Protein AF-A0A1W9NZR8-F1 (afdb_monomer)

Radius of gyration: 17.59 Å; Cα contacts (8 Å, |Δi|>4): 335; chains: 1; bounding box: 42×30×49 Å

Sequence (136 aa):
MFYFGGNNQVRSSYYYNLIGHEGWYANLEFRFPLINLASTLIGQIGPIRGTLFVDLARAKLKGYPAQFYRFSGDLRNPLVAFDALGSYGFGLEFFFLGFPLHLDFVKRIEVPDLSNPFDFNTIGKWQTKFWVGFDF

pLDDT: mean 90.23, std 7.26, range [41.94, 97.19]

Mean predicted aligned error: 5.3 Å

Structure (mmCIF, N/CA/C/O backbone):
data_AF-A0A1W9NZR8-F1
#
_entry.id   AF-A0A1W9NZR8-F1
#
loop_
_atom_site.group_PDB
_atom_site.id
_atom_site.type_symbol
_atom_site.label_atom_id
_atom_site.label_alt_id
_atom_site.label_comp_id
_atom_site.label_asym_id
_atom_site.label_entity_id
_atom_site.label_seq_id
_atom_site.pdbx_PDB_ins_code
_atom_site.Cartn_x
_atom_site.Cartn_y
_atom_site.Cartn_z
_atom_site.occupancy
_atom_site.B_iso_or_equiv
_atom_site.auth_seq_id
_atom_site.auth_comp_id
_atom_site.auth_asym_id
_atom_site.auth_atom_id
_atom_site.pdbx_PDB_model_num
ATOM 1 N N . MET A 1 1 ? -4.066 -12.828 -17.838 1.00 67.31 1 MET A N 1
ATOM 2 C CA . MET A 1 1 ? -3.936 -11.388 -17.542 1.00 67.31 1 MET A CA 1
ATOM 3 C C . MET A 1 1 ? -4.419 -11.192 -16.119 1.00 67.31 1 MET A C 1
ATOM 5 O O . MET A 1 1 ? -5.481 -11.716 -15.804 1.00 67.31 1 MET A O 1
ATOM 9 N N . PHE A 1 2 ? -3.651 -10.522 -15.270 1.00 79.44 2 PHE A N 1
ATOM 10 C CA . PHE A 1 2 ? -4.072 -10.148 -13.920 1.00 79.44 2 PHE A CA 1
ATOM 11 C C . PHE A 1 2 ? -3.991 -8.632 -13.750 1.00 79.44 2 PHE A C 1
ATOM 13 O O . PHE A 1 2 ? -3.309 -7.939 -14.513 1.00 79.44 2 PHE A O 1
ATOM 20 N N . TYR A 1 3 ? -4.679 -8.152 -12.719 1.00 80.81 3 TYR A N 1
ATOM 21 C CA . TYR A 1 3 ? -4.765 -6.747 -12.364 1.00 80.81 3 TYR A CA 1
ATOM 22 C C . TYR A 1 3 ? -4.494 -6.602 -10.868 1.00 80.81 3 TYR A C 1
ATOM 24 O O . TYR A 1 3 ? -5.103 -7.317 -10.071 1.00 80.81 3 TYR A O 1
ATOM 32 N N . PHE A 1 4 ? -3.600 -5.684 -10.499 1.00 80.06 4 PHE A N 1
ATOM 33 C CA . PHE A 1 4 ? -3.371 -5.294 -9.111 1.00 80.06 4 PHE A CA 1
ATOM 34 C C . PHE A 1 4 ? -3.668 -3.809 -8.873 1.00 80.06 4 PHE A C 1
ATOM 36 O O . PHE A 1 4 ? -3.669 -2.993 -9.800 1.00 80.06 4 PHE A O 1
ATOM 43 N N . GLY A 1 5 ? -3.856 -3.458 -7.603 1.00 76.31 5 GLY A N 1
ATOM 44 C CA . GLY A 1 5 ? -3.954 -2.081 -7.120 1.00 76.31 5 GLY A CA 1
ATOM 45 C C . GLY A 1 5 ? -5.245 -1.815 -6.358 1.00 76.31 5 GLY A C 1
ATOM 46 O O . GLY A 1 5 ? -6.215 -2.562 -6.463 1.00 76.31 5 GLY A O 1
ATOM 47 N N . GLY A 1 6 ? -5.263 -0.728 -5.592 1.00 82.81 6 GLY A N 1
ATOM 48 C CA . GLY A 1 6 ? -6.368 -0.395 -4.697 1.00 82.81 6 GLY A CA 1
ATOM 49 C C . GLY A 1 6 ? -6.072 -0.741 -3.239 1.00 82.81 6 GLY A C 1
ATOM 50 O O . GLY A 1 6 ? -4.961 -1.121 -2.879 1.00 82.81 6 GLY A O 1
ATOM 51 N N . ASN A 1 7 ? -7.069 -0.545 -2.380 1.00 79.00 7 ASN A N 1
ATOM 52 C CA . ASN A 1 7 ? -6.872 -0.511 -0.927 1.00 79.00 7 ASN A CA 1
ATOM 53 C C . ASN A 1 7 ? -6.499 -1.870 -0.310 1.00 79.00 7 ASN A C 1
ATOM 55 O O . ASN A 1 7 ? -5.829 -1.891 0.718 1.00 79.00 7 ASN A O 1
ATOM 59 N N . ASN A 1 8 ? -6.848 -2.969 -0.981 1.00 78.75 8 ASN A N 1
ATOM 60 C CA . ASN A 1 8 ? -6.617 -4.338 -0.501 1.00 78.75 8 ASN A CA 1
ATOM 61 C C . ASN A 1 8 ? -5.366 -4.981 -1.119 1.00 78.75 8 ASN A C 1
ATOM 63 O O . ASN A 1 8 ? -5.089 -6.155 -0.897 1.00 78.75 8 ASN A O 1
ATOM 67 N N . GLN A 1 9 ? -4.640 -4.238 -1.960 1.00 84.69 9 GLN A N 1
ATOM 68 C CA . GLN A 1 9 ? -3.430 -4.710 -2.625 1.00 84.69 9 GLN A CA 1
ATOM 69 C C . GLN A 1 9 ? -2.331 -3.652 -2.5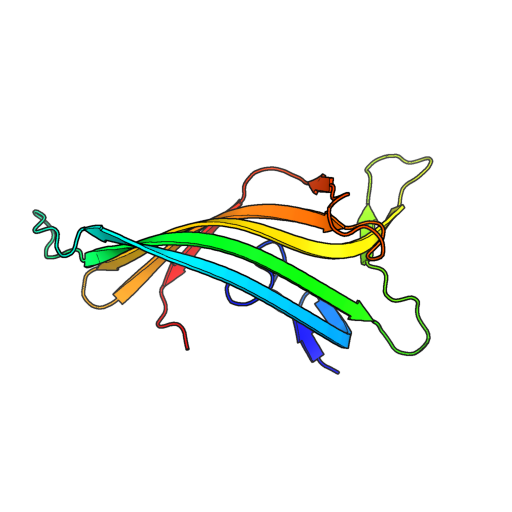04 1.00 84.69 9 GLN A C 1
ATOM 71 O O . GLN A 1 9 ? -1.762 -3.482 -1.431 1.00 84.69 9 GLN A O 1
ATOM 76 N N . VAL A 1 10 ? -2.016 -2.932 -3.583 1.00 88.31 10 VAL A N 1
ATOM 77 C CA . VAL A 1 10 ? -1.018 -1.856 -3.553 1.00 88.31 10 VAL A CA 1
ATOM 78 C C . VAL A 1 10 ? -1.716 -0.554 -3.210 1.00 88.31 10 VAL A C 1
ATOM 80 O O . VAL A 1 10 ? -2.320 0.082 -4.085 1.00 88.31 10 VAL A O 1
ATOM 83 N N . ARG A 1 11 ? -1.635 -0.145 -1.940 1.00 90.94 11 ARG A N 1
ATOM 84 C CA . ARG A 1 11 ? -2.415 0.986 -1.425 1.00 90.94 11 ARG A CA 1
ATOM 85 C C . ARG A 1 11 ? -1.993 2.323 -2.024 1.00 90.94 11 ARG A C 1
ATOM 87 O O . ARG A 1 11 ? -2.820 3.226 -2.068 1.00 90.94 11 ARG A O 1
ATOM 94 N N . SER A 1 12 ? -0.781 2.474 -2.554 1.00 88.75 12 SER A N 1
ATOM 95 C CA . SER A 1 12 ? -0.372 3.682 -3.300 1.00 88.75 12 SER A CA 1
ATOM 96 C C . SER A 1 12 ? -0.829 3.715 -4.764 1.00 88.75 12 SER A C 1
ATOM 98 O O . SER A 1 12 ? -0.626 4.722 -5.450 1.00 88.75 12 SER A O 1
ATOM 100 N N . SER A 1 13 ? -1.415 2.625 -5.264 1.00 85.56 13 SER A N 1
ATOM 101 C CA . SER A 1 13 ? -1.846 2.492 -6.652 1.00 85.56 13 SER A CA 1
ATOM 102 C C . SER A 1 13 ? -3.364 2.593 -6.774 1.00 85.56 13 SER A C 1
ATOM 104 O O . SER A 1 13 ? -4.113 2.186 -5.877 1.00 85.56 13 SER A O 1
ATOM 106 N N . TYR A 1 14 ? -3.832 3.138 -7.897 1.00 81.94 14 TYR A N 1
ATOM 107 C CA . TYR A 1 14 ? -5.255 3.116 -8.221 1.00 81.94 14 TYR A CA 1
ATOM 108 C C . TYR A 1 14 ? -5.713 1.683 -8.502 1.00 81.94 14 TYR A C 1
ATOM 110 O O . TYR A 1 14 ? -4.925 0.815 -8.888 1.00 81.94 14 TYR A O 1
ATOM 118 N N . TYR A 1 15 ? -7.005 1.442 -8.304 1.00 77.44 15 TYR A N 1
ATOM 119 C CA . TYR A 1 15 ? -7.615 0.147 -8.570 1.00 77.44 15 TYR A CA 1
ATOM 120 C C . TYR A 1 15 ? -7.367 -0.289 -10.023 1.00 77.44 15 TYR A C 1
ATOM 122 O O . TYR A 1 15 ? -7.547 0.508 -10.944 1.00 77.44 15 TYR A O 1
ATOM 130 N N . TYR A 1 16 ? -6.902 -1.530 -10.211 1.00 78.12 16 TYR A N 1
ATOM 131 C CA . TYR A 1 16 ? -6.544 -2.124 -11.511 1.00 78.12 16 TYR A CA 1
ATOM 132 C C . TYR A 1 16 ? -5.499 -1.374 -12.348 1.00 78.12 16 TYR A C 1
ATOM 134 O O . TYR A 1 16 ? -5.379 -1.600 -13.553 1.00 78.12 16 TYR A O 1
ATOM 142 N N . ASN A 1 17 ? -4.702 -0.507 -11.727 1.00 84.25 17 ASN A N 1
ATOM 143 C CA . ASN A 1 17 ? -3.691 0.256 -12.450 1.00 84.25 17 ASN A CA 1
ATOM 144 C C . ASN A 1 17 ? -2.462 -0.584 -12.836 1.00 84.25 17 ASN A C 1
ATOM 146 O O . ASN A 1 17 ? -1.773 -0.258 -13.799 1.00 84.25 17 ASN A O 1
ATOM 150 N N . LEU A 1 18 ? -2.190 -1.673 -12.116 1.00 83.88 18 LEU A N 1
ATOM 151 C CA . LEU A 1 18 ? -1.060 -2.554 -12.399 1.00 83.88 18 LEU A CA 1
ATOM 152 C C . LEU A 1 18 ? -1.543 -3.739 -13.229 1.00 83.88 18 LEU A C 1
ATOM 154 O O . LEU A 1 18 ? -2.338 -4.544 -12.752 1.00 83.88 18 LEU A O 1
ATOM 158 N N . ILE A 1 19 ? -1.059 -3.851 -14.463 1.00 86.25 19 ILE A N 1
ATOM 159 C CA . ILE A 1 19 ? -1.519 -4.852 -15.431 1.00 86.25 19 ILE A CA 1
ATOM 160 C C . ILE A 1 19 ? -0.346 -5.748 -15.817 1.00 86.25 19 ILE A C 1
ATOM 162 O O . ILE A 1 19 ? 0.740 -5.258 -16.130 1.00 86.25 19 ILE A O 1
ATOM 166 N N . GLY A 1 20 ? -0.558 -7.063 -15.826 1.00 87.56 20 GLY A N 1
ATOM 167 C CA . GLY A 1 20 ? 0.489 -8.012 -16.186 1.00 87.56 20 GLY A CA 1
ATOM 168 C C . GLY A 1 20 ? -0.018 -9.376 -16.645 1.00 87.56 20 GLY A C 1
ATOM 169 O O . GLY A 1 20 ? -1.171 -9.763 -16.450 1.00 87.56 20 GLY A O 1
ATOM 170 N N . HIS A 1 21 ? 0.880 -10.114 -17.290 1.00 91.31 21 HIS A N 1
ATOM 171 C CA . HIS A 1 21 ? 0.752 -11.546 -17.553 1.00 91.31 21 HIS A CA 1
ATOM 172 C C . HIS A 1 21 ? 1.517 -12.366 -16.508 1.00 91.31 21 HIS A C 1
ATOM 174 O O . HIS A 1 21 ? 1.056 -13.440 -16.138 1.00 91.31 21 HIS A O 1
ATOM 180 N N . GLU A 1 22 ? 2.636 -11.831 -16.006 1.00 90.19 22 GLU A N 1
ATOM 181 C CA . GLU A 1 22 ? 3.475 -12.415 -14.949 1.00 90.19 22 GLU A CA 1
ATOM 182 C C . GLU A 1 22 ? 3.738 -11.375 -13.855 1.00 90.19 22 GLU A C 1
ATOM 184 O O . GLU A 1 22 ? 4.000 -10.211 -14.165 1.00 90.19 22 GLU A O 1
ATOM 189 N N . GLY A 1 23 ? 3.657 -11.759 -12.583 1.00 91.38 23 GLY A N 1
ATOM 190 C CA . GLY A 1 23 ? 3.837 -10.831 -11.472 1.00 91.38 23 GLY A CA 1
ATOM 191 C C . GLY A 1 23 ? 3.513 -11.451 -10.124 1.00 91.38 23 GLY A C 1
ATOM 192 O O . GLY A 1 23 ? 3.089 -12.602 -10.043 1.00 91.38 23 GLY A O 1
ATOM 193 N N . TRP A 1 24 ? 3.730 -10.676 -9.071 1.00 92.38 24 TRP A N 1
ATOM 194 C CA . TRP A 1 24 ? 3.467 -11.077 -7.695 1.00 92.38 24 TRP A CA 1
ATOM 195 C C . TRP A 1 24 ? 3.097 -9.859 -6.854 1.00 92.38 24 TRP A C 1
ATOM 197 O O . TRP A 1 24 ? 3.382 -8.715 -7.218 1.00 92.38 24 TRP A O 1
ATOM 207 N N . TYR A 1 25 ? 2.465 -10.139 -5.722 1.00 93.12 25 TYR A N 1
ATOM 208 C CA . TYR A 1 25 ? 2.083 -9.175 -4.704 1.00 93.12 25 TYR A CA 1
ATOM 209 C C . TYR A 1 25 ? 2.462 -9.737 -3.334 1.00 93.12 25 TYR A C 1
ATOM 211 O O . TYR A 1 25 ? 2.234 -10.918 -3.071 1.00 93.12 25 TYR A O 1
ATOM 219 N N . ALA A 1 26 ? 3.042 -8.898 -2.484 1.00 93.38 26 ALA A N 1
ATOM 220 C CA . ALA A 1 26 ? 3.379 -9.221 -1.110 1.00 93.38 26 ALA A CA 1
ATOM 221 C C . ALA A 1 26 ? 2.854 -8.122 -0.184 1.00 93.38 26 ALA A C 1
ATOM 223 O O . ALA A 1 26 ? 2.974 -6.934 -0.485 1.00 93.38 26 ALA A O 1
ATOM 224 N N . ASN A 1 27 ? 2.293 -8.539 0.947 1.00 94.81 27 ASN A N 1
ATOM 225 C CA . ASN A 1 27 ? 1.800 -7.667 2.000 1.00 94.81 27 ASN A CA 1
ATOM 226 C C . ASN A 1 27 ? 2.333 -8.163 3.341 1.00 94.81 27 ASN A C 1
ATOM 228 O O . ASN A 1 27 ? 2.267 -9.358 3.632 1.00 94.81 27 ASN A O 1
ATOM 232 N N . LEU A 1 28 ? 2.843 -7.237 4.142 1.00 95.69 28 LEU A N 1
ATOM 233 C CA . LEU A 1 28 ? 3.100 -7.444 5.552 1.00 95.69 28 LEU A CA 1
ATOM 234 C C . LEU A 1 28 ? 2.283 -6.422 6.327 1.00 95.69 28 LEU A C 1
ATOM 236 O O . LEU A 1 28 ? 2.489 -5.216 6.188 1.00 95.69 28 LEU A O 1
ATOM 240 N N . GLU A 1 29 ? 1.392 -6.916 7.178 1.00 95.25 29 GLU A N 1
ATOM 241 C CA . GLU A 1 29 ? 0.524 -6.081 7.990 1.00 95.25 29 GLU A CA 1
ATOM 242 C C . GLU A 1 29 ? 0.560 -6.513 9.452 1.00 95.25 29 GLU A C 1
ATOM 244 O O . GLU A 1 29 ? 0.387 -7.683 9.791 1.00 95.25 29 GLU A O 1
ATOM 249 N N . PHE A 1 30 ? 0.784 -5.539 10.328 1.00 96.12 30 PHE A N 1
ATOM 250 C CA . PHE A 1 30 ? 0.758 -5.706 11.768 1.00 96.12 30 PHE A CA 1
ATOM 251 C C . PHE A 1 30 ? -0.433 -4.941 12.341 1.00 96.12 30 PHE A C 1
ATOM 253 O O . PHE A 1 30 ? -0.472 -3.709 12.302 1.00 96.12 30 PHE A O 1
ATOM 260 N N . ARG A 1 31 ? -1.398 -5.684 12.888 1.00 94.25 31 ARG A N 1
ATOM 261 C CA . ARG A 1 31 ? -2.588 -5.136 13.547 1.00 94.25 31 ARG A CA 1
ATOM 262 C C . ARG A 1 31 ? -2.466 -5.278 15.055 1.00 94.25 31 ARG A C 1
ATOM 264 O O . ARG A 1 31 ? -2.117 -6.345 15.555 1.00 94.25 31 ARG A O 1
ATOM 271 N N . PHE A 1 32 ? -2.808 -4.222 15.782 1.00 94.44 32 PHE A N 1
ATOM 272 C CA . PHE A 1 32 ? -2.770 -4.216 17.240 1.00 94.44 32 PHE A CA 1
ATOM 273 C C . PHE A 1 32 ? -4.012 -3.540 17.837 1.00 94.44 32 PHE A C 1
ATOM 275 O O . PHE A 1 32 ? -4.576 -2.611 17.247 1.00 94.44 32 PHE A O 1
ATOM 282 N N . PRO A 1 33 ? -4.490 -4.011 19.002 1.00 94.75 33 PRO A N 1
ATOM 283 C CA . PRO A 1 33 ? -5.624 -3.399 19.673 1.00 94.75 33 PRO A CA 1
ATOM 284 C C . PRO A 1 33 ? -5.234 -2.038 20.255 1.00 94.75 33 PRO A C 1
ATOM 286 O O . PRO A 1 33 ? -4.255 -1.932 20.987 1.00 94.75 33 PRO A O 1
ATOM 289 N N . LEU A 1 34 ? -6.030 -1.009 19.957 1.00 92.62 34 LEU A N 1
ATOM 290 C CA . LEU A 1 34 ? -5.918 0.304 20.598 1.00 92.62 34 LEU A CA 1
ATOM 291 C C . LEU A 1 34 ? -6.961 0.444 21.705 1.00 92.62 34 LEU A C 1
ATOM 293 O O . LEU A 1 34 ? -6.629 0.682 22.861 1.00 92.62 34 LEU A O 1
ATOM 297 N N . ILE A 1 35 ? -8.235 0.261 21.350 1.00 90.25 35 ILE A N 1
ATOM 298 C CA . ILE A 1 35 ? -9.372 0.353 22.271 1.00 90.25 35 ILE A CA 1
ATOM 299 C C . ILE A 1 35 ? -10.324 -0.801 21.965 1.00 90.25 35 ILE A C 1
ATOM 301 O O . ILE A 1 35 ? -10.648 -1.061 20.808 1.00 90.25 35 ILE A O 1
ATOM 305 N N . ASN A 1 36 ? -10.781 -1.514 22.993 1.00 87.06 36 ASN A N 1
ATOM 306 C CA . ASN A 1 36 ? -11.714 -2.628 22.799 1.00 87.06 36 ASN A CA 1
ATOM 307 C C . ASN A 1 36 ? -13.149 -2.155 22.571 1.00 87.06 36 ASN A C 1
ATOM 309 O O . ASN A 1 36 ? -13.836 -2.709 21.721 1.00 87.06 36 ASN A O 1
ATOM 313 N N . LEU A 1 37 ? -13.577 -1.118 23.288 1.00 84.81 37 LEU A N 1
ATOM 314 C CA . LEU A 1 37 ? -14.869 -0.474 23.098 1.00 84.81 37 LEU A CA 1
ATOM 315 C C . LEU A 1 37 ? -14.805 0.951 23.652 1.00 84.81 37 LEU A C 1
ATOM 317 O O . LEU A 1 37 ? -14.316 1.160 24.762 1.00 84.81 37 LEU A O 1
ATOM 321 N N . ALA A 1 38 ? -15.312 1.915 22.896 1.00 85.38 38 ALA A N 1
ATOM 322 C CA . ALA A 1 38 ? -15.523 3.283 23.338 1.00 85.38 38 ALA A CA 1
ATOM 323 C C . ALA A 1 38 ? -17.027 3.575 23.344 1.00 85.38 38 ALA A C 1
ATOM 325 O O . ALA A 1 38 ? -17.690 3.530 22.308 1.00 85.38 38 ALA A O 1
ATOM 326 N N . SER A 1 39 ? -17.575 3.884 24.519 1.00 86.25 39 SER A N 1
ATOM 327 C CA . SER A 1 39 ? -18.941 4.397 24.632 1.00 86.25 39 SER A CA 1
ATOM 328 C C . SER A 1 39 ? -18.908 5.904 24.409 1.00 86.25 39 SER A C 1
ATOM 330 O O . SER A 1 39 ? -18.387 6.639 25.245 1.00 86.25 39 SER A O 1
ATOM 332 N N . THR A 1 40 ? -19.437 6.367 23.280 1.00 84.75 40 THR A N 1
ATOM 333 C CA . THR A 1 40 ? -19.486 7.795 22.939 1.00 84.75 40 THR A CA 1
ATOM 334 C C . THR A 1 40 ? -20.918 8.316 22.973 1.00 84.75 40 THR A C 1
ATOM 336 O O . THR A 1 40 ? -21.872 7.539 22.994 1.00 84.75 40 THR A O 1
ATOM 339 N N . LEU A 1 41 ? -21.086 9.642 22.951 1.00 78.94 41 LEU A N 1
ATOM 340 C CA . LEU A 1 41 ? -22.408 10.279 22.920 1.00 78.94 41 LEU A CA 1
ATOM 341 C C . LEU A 1 41 ? -23.247 9.853 21.698 1.00 78.94 41 LEU A C 1
ATOM 343 O O . LEU A 1 41 ? -24.470 9.844 21.766 1.00 78.94 41 LEU A O 1
ATOM 347 N N . ILE A 1 42 ? -22.588 9.474 20.599 1.00 83.00 42 ILE A N 1
ATOM 348 C CA . ILE A 1 42 ? -23.209 9.068 19.329 1.00 83.00 42 ILE A CA 1
ATOM 349 C C . ILE A 1 42 ? -23.337 7.543 19.171 1.00 83.00 42 ILE A C 1
ATOM 351 O O . ILE A 1 42 ? -23.656 7.060 18.088 1.00 83.00 42 ILE A O 1
ATOM 355 N N . GLY A 1 43 ? -23.087 6.777 20.237 1.00 81.44 43 GLY A N 1
ATOM 356 C CA . GLY A 1 43 ? -23.179 5.318 20.247 1.00 81.44 43 GLY A CA 1
ATOM 357 C C . GLY A 1 43 ? -21.852 4.627 20.554 1.00 81.44 43 GLY A C 1
ATOM 358 O O . GLY A 1 43 ? -20.860 5.249 20.950 1.00 81.44 43 GLY A O 1
ATOM 359 N N . GLN A 1 44 ? -21.841 3.306 20.400 1.00 85.19 44 GLN A N 1
ATOM 360 C CA . GLN A 1 44 ? -20.638 2.504 20.602 1.00 85.19 44 GLN A CA 1
ATOM 361 C C . GLN A 1 44 ? -19.729 2.589 19.374 1.00 85.19 44 GLN A C 1
ATOM 363 O O . GLN A 1 44 ? -20.171 2.372 18.245 1.00 85.19 44 GLN A O 1
ATOM 368 N N . ILE A 1 45 ? -18.457 2.898 19.615 1.00 88.25 45 ILE A N 1
ATOM 369 C CA . ILE A 1 45 ? -17.385 2.835 18.625 1.00 88.25 45 ILE A CA 1
ATOM 370 C C . ILE A 1 45 ? -16.420 1.738 19.060 1.00 88.25 45 ILE A C 1
ATOM 372 O O . ILE A 1 45 ? -15.898 1.767 20.175 1.00 88.25 45 ILE A O 1
ATOM 376 N N . GLY A 1 46 ? -16.151 0.785 18.179 1.00 84.62 46 GLY A N 1
ATOM 377 C CA . GLY A 1 46 ? -15.094 -0.198 18.378 1.00 84.62 46 GLY A CA 1
ATOM 378 C C . GLY A 1 46 ? -15.519 -1.648 18.147 1.00 84.62 46 GLY A C 1
ATOM 379 O O . GLY A 1 46 ? -16.705 -1.929 17.987 1.00 84.62 46 GLY A O 1
ATOM 380 N N . PRO A 1 47 ? -14.553 -2.578 18.111 1.00 89.44 47 PRO A N 1
ATOM 381 C CA . PRO A 1 47 ? -13.143 -2.402 18.478 1.00 89.44 47 PRO A CA 1
ATOM 382 C C . PRO A 1 47 ? -12.367 -1.448 17.564 1.00 89.44 47 PRO A C 1
ATOM 384 O O . PRO A 1 47 ? -12.588 -1.434 16.360 1.00 89.44 47 PRO A O 1
ATOM 387 N N . ILE A 1 48 ? -11.465 -0.653 18.150 1.00 92.88 48 ILE A N 1
ATOM 388 C CA . ILE A 1 48 ? -10.518 0.202 17.425 1.00 92.88 48 ILE A CA 1
ATOM 389 C C . ILE A 1 48 ? -9.180 -0.530 17.352 1.00 92.88 48 ILE A C 1
ATOM 391 O O . ILE A 1 48 ? -8.621 -0.958 18.376 1.00 92.88 48 ILE A O 1
ATOM 395 N N . ARG A 1 49 ? -8.671 -0.684 16.137 1.00 94.06 49 ARG A N 1
ATOM 396 C CA . ARG A 1 49 ? -7.403 -1.336 15.824 1.00 94.06 49 ARG A CA 1
ATOM 397 C C . ARG A 1 49 ? -6.489 -0.354 15.110 1.00 94.06 49 ARG A C 1
ATOM 399 O O . ARG A 1 49 ? -6.933 0.416 14.265 1.00 94.06 49 ARG A O 1
ATOM 406 N N . GLY A 1 50 ? -5.222 -0.372 15.501 1.00 96.06 50 GLY A N 1
ATOM 407 C CA . GLY A 1 50 ? -4.154 0.277 14.761 1.00 96.06 50 GLY A CA 1
ATOM 408 C C . GLY A 1 50 ? -3.538 -0.719 13.791 1.00 96.06 50 GLY A C 1
ATOM 409 O O . GLY A 1 50 ? -3.396 -1.899 14.125 1.00 96.06 50 GLY A O 1
ATOM 410 N N . THR A 1 51 ? -3.150 -0.234 12.619 1.00 95.56 51 THR A N 1
ATOM 411 C CA . THR A 1 51 ? -2.537 -1.045 11.566 1.00 95.56 51 THR A CA 1
ATOM 412 C C . THR A 1 51 ? -1.237 -0.392 11.127 1.00 95.56 51 THR A C 1
ATOM 414 O O . THR A 1 51 ? -1.203 0.814 10.905 1.00 95.56 51 THR A O 1
ATOM 417 N N . LEU A 1 52 ? -0.171 -1.175 10.991 1.00 97.19 52 LEU A N 1
ATOM 418 C CA . LEU A 1 52 ? 1.047 -0.809 10.269 1.00 97.19 52 LEU A CA 1
ATOM 419 C C . LEU A 1 52 ? 1.176 -1.752 9.085 1.00 97.19 52 LEU A C 1
ATOM 421 O O . LEU A 1 52 ? 0.974 -2.953 9.252 1.00 97.19 52 LEU A O 1
ATOM 425 N N . PHE A 1 53 ? 1.523 -1.240 7.912 1.00 96.00 53 PHE A N 1
ATOM 426 C CA . PHE A 1 53 ? 1.613 -2.084 6.729 1.00 96.00 53 PHE A CA 1
ATOM 427 C C . PHE A 1 53 ? 2.751 -1.693 5.799 1.00 96.00 53 PHE A C 1
ATOM 429 O O . PHE A 1 53 ? 3.162 -0.530 5.731 1.00 96.00 53 PHE A O 1
ATOM 436 N N . VAL A 1 54 ? 3.197 -2.687 5.039 1.00 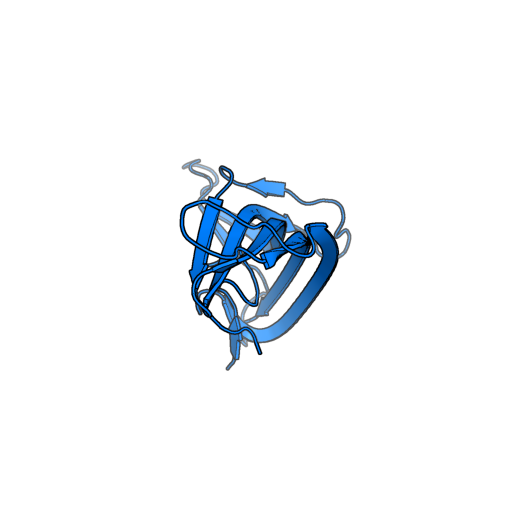96.44 54 VAL A N 1
ATOM 437 C CA . VAL A 1 54 ? 4.032 -2.545 3.853 1.00 96.44 54 VAL A CA 1
ATOM 438 C C . VAL A 1 54 ? 3.479 -3.477 2.782 1.00 96.44 54 VAL A C 1
ATOM 440 O O . VAL A 1 54 ? 3.267 -4.662 3.032 1.00 96.44 54 VAL A O 1
ATOM 443 N N . ASP A 1 55 ? 3.263 -2.953 1.585 1.00 95.44 55 ASP A N 1
ATOM 444 C CA . ASP A 1 55 ? 2.878 -3.718 0.410 1.00 95.44 55 ASP A CA 1
ATOM 445 C C . ASP A 1 55 ? 3.834 -3.464 -0.756 1.00 95.44 55 ASP A C 1
ATOM 447 O O . ASP A 1 55 ? 4.432 -2.394 -0.879 1.00 95.44 55 ASP A O 1
ATOM 451 N N . LEU A 1 56 ? 4.019 -4.478 -1.597 1.00 95.19 56 LEU A N 1
ATOM 452 C CA . LEU A 1 56 ? 4.899 -4.423 -2.757 1.00 95.19 56 LEU A CA 1
ATOM 453 C C . LEU A 1 56 ? 4.355 -5.325 -3.864 1.00 95.19 56 LEU A C 1
ATOM 455 O O . LEU A 1 56 ? 3.909 -6.443 -3.611 1.00 95.19 56 LEU A O 1
ATOM 459 N N . ALA A 1 57 ? 4.408 -4.852 -5.103 1.00 94.81 57 ALA A N 1
ATOM 460 C CA . ALA A 1 57 ? 4.000 -5.610 -6.270 1.00 94.81 57 ALA A CA 1
ATOM 461 C C . ALA A 1 57 ? 4.951 -5.421 -7.444 1.00 94.81 57 ALA A C 1
ATOM 463 O O . ALA A 1 57 ? 5.505 -4.343 -7.679 1.00 94.81 57 ALA A O 1
ATOM 464 N N . ARG A 1 58 ? 5.031 -6.473 -8.253 1.00 94.06 58 ARG A N 1
ATOM 465 C CA . ARG A 1 58 ? 5.677 -6.467 -9.560 1.00 94.06 58 ARG A CA 1
ATOM 466 C C . ARG A 1 58 ? 4.711 -7.003 -10.600 1.00 94.06 58 ARG A C 1
ATOM 468 O O . ARG A 1 58 ? 4.040 -8.006 -10.369 1.00 94.06 58 ARG A O 1
ATOM 475 N N . ALA A 1 59 ? 4.676 -6.362 -11.759 1.00 93.44 59 ALA A N 1
ATOM 476 C CA . ALA A 1 59 ? 3.895 -6.811 -12.901 1.00 93.44 59 ALA A CA 1
ATOM 477 C C . ALA A 1 59 ? 4.728 -6.712 -14.181 1.00 93.44 59 ALA A C 1
ATOM 479 O O . ALA A 1 59 ? 5.569 -5.829 -14.329 1.00 93.44 59 ALA A O 1
ATOM 480 N N . LYS A 1 60 ? 4.492 -7.641 -15.106 1.00 93.06 60 LYS A N 1
ATOM 481 C CA . LYS A 1 60 ? 5.189 -7.740 -16.386 1.00 93.06 60 LYS A CA 1
ATOM 482 C C . LYS A 1 60 ? 4.213 -8.099 -17.492 1.00 93.06 60 LYS A C 1
ATOM 484 O O . LYS A 1 60 ? 3.447 -9.059 -17.376 1.00 93.06 60 LYS A O 1
ATOM 489 N N . LEU A 1 61 ? 4.281 -7.371 -18.600 1.00 92.06 61 LEU A N 1
ATOM 490 C CA . LEU A 1 61 ? 3.590 -7.725 -19.836 1.00 92.06 61 LEU A CA 1
ATOM 491 C C . LEU A 1 61 ? 4.469 -8.652 -20.682 1.00 92.06 61 LEU A C 1
ATOM 493 O O . LEU A 1 61 ? 5.682 -8.467 -20.779 1.00 92.06 61 LEU A O 1
ATOM 497 N N . LYS A 1 62 ? 3.862 -9.665 -21.309 1.00 91.56 62 LYS A N 1
ATOM 498 C CA . LYS A 1 62 ? 4.586 -10.595 -22.183 1.00 91.56 62 LYS A CA 1
ATOM 499 C C . LYS A 1 62 ? 5.264 -9.816 -23.318 1.00 91.56 62 LYS A C 1
ATOM 501 O O . LYS A 1 62 ? 4.605 -9.043 -24.004 1.00 91.56 62 LYS A O 1
ATOM 506 N N . GLY A 1 63 ? 6.565 -10.033 -23.504 1.00 91.19 63 GLY A N 1
ATOM 507 C CA . GLY A 1 63 ? 7.368 -9.332 -24.515 1.00 91.19 63 GLY A CA 1
ATOM 508 C C . GLY A 1 63 ? 7.943 -7.979 -24.077 1.00 91.19 63 GLY A C 1
ATOM 509 O O . GLY A 1 63 ? 8.678 -7.379 -24.852 1.00 91.19 63 GLY A O 1
ATOM 510 N N . TYR A 1 64 ? 7.671 -7.526 -22.847 1.00 90.31 64 TYR A N 1
ATOM 511 C CA . TYR A 1 64 ? 8.191 -6.271 -22.294 1.00 90.31 64 TYR A CA 1
ATOM 512 C C . TYR A 1 64 ? 9.014 -6.514 -21.018 1.00 90.31 64 TYR A C 1
ATOM 514 O O . TYR A 1 64 ? 8.804 -7.523 -20.327 1.00 90.31 64 TYR A O 1
ATOM 522 N N . PRO A 1 65 ? 9.958 -5.611 -20.682 1.00 90.56 65 PRO A N 1
ATOM 523 C CA . PRO A 1 65 ? 10.634 -5.650 -19.392 1.00 90.56 65 PRO A CA 1
ATOM 524 C C . PRO A 1 65 ? 9.622 -5.498 -18.248 1.00 90.56 65 PRO A C 1
ATOM 526 O O . PRO A 1 65 ? 8.588 -4.844 -18.383 1.00 90.56 65 PRO A O 1
ATOM 529 N N . ALA A 1 66 ? 9.921 -6.118 -17.107 1.00 91.94 66 ALA A N 1
ATOM 530 C CA . ALA A 1 66 ? 9.101 -6.044 -15.899 1.00 91.94 66 ALA A CA 1
ATOM 531 C C . ALA A 1 66 ? 9.393 -4.751 -15.126 1.00 91.94 66 ALA A C 1
ATOM 533 O O . ALA A 1 66 ? 9.901 -4.814 -14.007 1.00 91.94 66 ALA A O 1
ATOM 534 N N . GLN A 1 67 ? 9.139 -3.613 -15.773 1.00 93.00 67 GLN A N 1
ATOM 535 C CA . GLN A 1 67 ? 9.431 -2.279 -15.264 1.00 93.00 67 GLN A CA 1
ATOM 536 C C . GLN A 1 67 ? 8.191 -1.397 -15.323 1.00 93.00 67 GLN A C 1
ATOM 538 O O . GLN A 1 67 ? 7.439 -1.393 -16.299 1.00 93.00 67 GLN A O 1
ATOM 543 N N . PHE A 1 68 ? 8.018 -0.612 -14.273 1.00 92.81 68 PHE A N 1
ATOM 544 C CA . PHE A 1 68 ? 7.108 0.514 -14.240 1.00 92.81 68 PHE A CA 1
ATOM 545 C C . PHE A 1 68 ? 7.853 1.786 -14.630 1.00 92.81 68 PHE A C 1
ATOM 547 O O . PHE A 1 68 ? 9.064 1.901 -14.442 1.00 92.81 68 PHE A O 1
ATOM 554 N N . TYR A 1 69 ? 7.105 2.762 -15.139 1.00 92.00 69 TYR A N 1
ATOM 555 C CA . TYR A 1 69 ? 7.645 4.058 -15.524 1.00 92.00 69 TYR A CA 1
ATOM 556 C C . TYR A 1 69 ? 6.838 5.171 -14.869 1.00 92.00 69 TYR A C 1
ATOM 558 O O . TYR A 1 69 ? 5.606 5.140 -14.851 1.00 92.00 69 TYR A O 1
ATOM 566 N N . ARG A 1 70 ? 7.536 6.178 -14.348 1.00 91.69 70 ARG A N 1
ATOM 567 C CA . ARG A 1 70 ? 6.938 7.411 -13.834 1.00 91.69 70 ARG A CA 1
ATOM 568 C C . ARG A 1 70 ? 7.570 8.612 -14.518 1.00 91.69 70 ARG A C 1
ATOM 570 O O . ARG A 1 70 ? 8.776 8.642 -14.750 1.00 91.69 70 ARG A O 1
ATOM 577 N N . PHE A 1 71 ? 6.753 9.628 -14.781 1.00 90.12 71 PHE A N 1
ATOM 578 C CA . PHE A 1 71 ? 7.248 10.908 -15.262 1.00 90.12 71 PHE A CA 1
ATOM 579 C C . PHE A 1 71 ? 7.980 11.666 -14.142 1.00 90.12 71 PHE A C 1
ATOM 581 O O . PHE A 1 71 ? 7.434 11.855 -13.050 1.00 90.12 71 PHE A O 1
ATOM 588 N N . SER A 1 72 ? 9.226 12.069 -14.389 1.00 87.06 72 SER A N 1
ATOM 589 C CA . SER A 1 72 ? 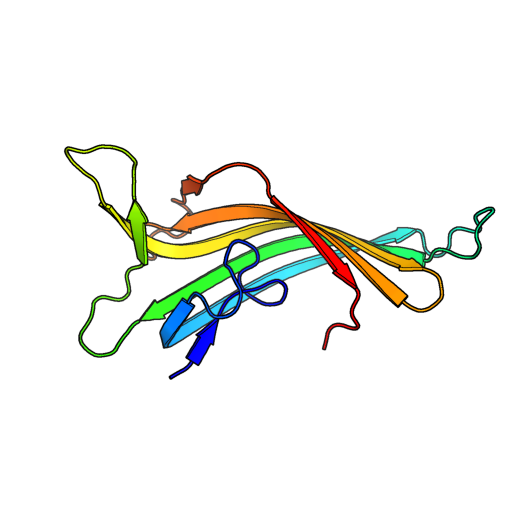10.083 12.746 -13.404 1.00 87.06 72 SER A CA 1
ATOM 590 C C . SER A 1 72 ? 9.761 14.234 -13.245 1.00 87.06 72 SER A C 1
ATOM 592 O O . SER A 1 72 ? 10.029 14.801 -12.189 1.00 87.06 72 SER A O 1
ATOM 594 N N . GLY A 1 73 ? 9.190 14.859 -14.279 1.00 85.81 73 GLY A N 1
ATOM 595 C CA . GLY A 1 73 ? 9.075 16.315 -14.385 1.00 85.81 73 GLY A CA 1
ATOM 596 C C . GLY A 1 73 ? 10.295 16.995 -15.021 1.00 85.81 73 GLY A C 1
ATOM 597 O O . GLY A 1 73 ? 10.206 18.172 -15.356 1.00 85.81 73 GLY A O 1
ATOM 598 N N . ASP A 1 74 ? 11.404 16.275 -15.232 1.00 89.94 74 ASP A N 1
ATOM 599 C CA . ASP A 1 74 ? 12.576 16.764 -15.966 1.00 89.94 74 ASP A CA 1
ATOM 600 C C . ASP A 1 74 ? 12.407 16.497 -17.466 1.00 89.94 74 ASP A C 1
ATOM 602 O O . ASP A 1 74 ? 12.309 15.355 -17.900 1.00 89.94 74 ASP A O 1
ATOM 606 N N . LEU A 1 75 ? 12.416 17.549 -18.283 1.00 89.19 75 LEU A N 1
ATOM 607 C CA . LEU A 1 75 ? 12.281 17.423 -19.736 1.00 89.19 75 LEU A CA 1
ATOM 608 C C . LEU A 1 75 ? 13.487 16.740 -20.405 1.00 89.19 75 LEU A C 1
ATOM 610 O O . LEU A 1 75 ? 13.347 16.248 -21.522 1.00 89.19 75 LEU A O 1
ATOM 614 N N . ARG A 1 76 ? 14.662 16.702 -19.758 1.00 90.25 76 ARG A N 1
ATOM 615 C CA . ARG A 1 76 ? 15.860 16.030 -20.293 1.00 90.25 76 ARG A CA 1
ATOM 616 C C . ARG A 1 76 ? 15.838 14.529 -20.032 1.00 90.25 76 ARG A C 1
ATOM 618 O O . ARG A 1 76 ? 16.188 13.758 -20.919 1.00 90.25 76 ARG A O 1
ATOM 625 N N . ASN A 1 77 ? 15.397 14.127 -18.841 1.00 89.62 77 ASN A N 1
ATOM 626 C CA . ASN A 1 77 ? 15.236 12.728 -18.444 1.00 89.62 77 ASN A CA 1
ATOM 627 C C . ASN A 1 77 ? 13.808 12.497 -17.928 1.00 89.62 77 ASN A C 1
ATOM 629 O O . ASN A 1 77 ? 13.590 12.369 -16.718 1.00 89.62 77 ASN A O 1
ATOM 633 N N . PRO A 1 78 ? 12.815 12.463 -18.836 1.00 89.81 78 PRO A N 1
ATOM 634 C CA . PRO A 1 78 ? 11.404 12.508 -18.463 1.00 89.81 78 PRO A CA 1
ATOM 635 C C . PRO A 1 78 ? 10.901 11.244 -17.781 1.00 89.81 78 PRO A C 1
ATOM 637 O O . PRO A 1 78 ? 9.893 11.305 -17.084 1.00 89.81 78 PRO A O 1
ATOM 640 N N . LEU A 1 79 ? 11.566 10.106 -17.965 1.00 92.31 79 LEU A N 1
ATOM 641 C CA . LEU A 1 79 ? 11.094 8.812 -17.486 1.00 92.31 79 LEU A CA 1
ATOM 642 C C . LEU A 1 79 ? 12.055 8.233 -16.454 1.00 92.31 79 LEU A C 1
ATOM 644 O O . LEU A 1 79 ? 13.251 8.112 -16.702 1.00 92.31 79 LEU A O 1
ATOM 648 N N . VAL A 1 80 ? 11.498 7.827 -15.318 1.00 93.62 80 VAL A N 1
ATOM 649 C CA . VAL A 1 80 ? 12.184 7.030 -14.298 1.00 93.62 80 VAL A CA 1
ATOM 650 C C . VAL A 1 80 ? 11.599 5.629 -14.342 1.00 93.62 80 VAL A C 1
ATOM 652 O O . VAL A 1 80 ? 10.386 5.469 -14.187 1.00 93.62 80 VAL A O 1
ATOM 655 N N . ALA A 1 81 ? 12.458 4.641 -14.578 1.00 94.56 81 ALA A N 1
ATOM 656 C CA . ALA A 1 81 ? 12.107 3.227 -14.561 1.00 94.56 81 ALA A CA 1
ATOM 657 C C . ALA A 1 81 ? 12.351 2.631 -13.170 1.00 94.56 81 ALA A C 1
ATOM 659 O O . ALA A 1 81 ? 13.308 3.012 -12.496 1.00 94.56 81 ALA A O 1
ATOM 660 N N . PHE A 1 82 ? 11.496 1.703 -12.748 1.00 95.56 82 PHE A N 1
ATOM 661 C CA . PHE A 1 82 ? 11.652 0.969 -11.493 1.00 95.56 82 PHE A CA 1
ATOM 662 C C . PHE A 1 82 ? 10.984 -0.407 -11.571 1.00 95.56 82 PHE A C 1
ATOM 664 O O . PHE A 1 82 ? 9.984 -0.585 -12.268 1.00 95.56 82 PHE A O 1
ATOM 671 N N . ASP A 1 83 ? 11.533 -1.385 -10.858 1.00 95.69 83 ASP A N 1
ATOM 672 C CA . ASP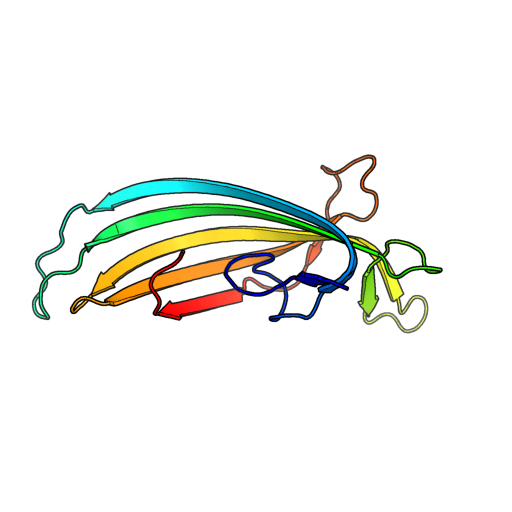 A 1 83 ? 11.138 -2.792 -10.954 1.00 95.69 83 ASP A CA 1
ATOM 673 C C . ASP A 1 83 ? 9.867 -3.140 -10.171 1.00 95.69 83 ASP A C 1
ATOM 675 O O . ASP A 1 83 ? 9.082 -3.984 -10.613 1.00 95.69 83 ASP A O 1
ATOM 679 N N . ALA A 1 84 ? 9.653 -2.526 -9.004 1.00 95.31 84 ALA A N 1
ATOM 680 C CA . ALA A 1 84 ? 8.487 -2.809 -8.170 1.00 95.31 84 ALA A CA 1
ATOM 681 C C . ALA A 1 84 ? 7.857 -1.548 -7.574 1.00 95.31 84 ALA A C 1
ATOM 683 O O . ALA A 1 84 ? 8.534 -0.577 -7.229 1.00 95.31 84 ALA A O 1
ATOM 684 N N . LEU A 1 85 ? 6.531 -1.588 -7.448 1.00 95.56 85 LEU A N 1
ATOM 685 C CA . LEU A 1 85 ? 5.726 -0.535 -6.847 1.00 95.56 85 LEU A CA 1
ATOM 686 C C . LEU A 1 85 ? 5.153 -1.027 -5.530 1.00 95.56 85 LEU A C 1
ATOM 688 O O . LEU A 1 85 ? 4.570 -2.105 -5.478 1.00 95.56 85 LEU A O 1
ATOM 692 N N . GLY A 1 86 ? 5.246 -0.209 -4.495 1.00 95.62 86 GLY A N 1
ATOM 693 C CA . GLY A 1 86 ? 4.681 -0.547 -3.205 1.00 95.62 86 GLY A CA 1
ATOM 694 C C . GLY A 1 86 ? 4.170 0.656 -2.445 1.00 95.62 86 GLY A C 1
ATOM 695 O O . GLY A 1 86 ? 4.114 1.796 -2.935 1.00 95.62 86 GLY A O 1
ATOM 696 N N . SER A 1 87 ? 3.818 0.397 -1.201 1.00 96.62 87 SER A N 1
ATOM 697 C CA . SER A 1 87 ? 3.531 1.427 -0.230 1.00 96.62 87 SER A CA 1
ATOM 698 C C . SER A 1 87 ? 3.795 0.964 1.185 1.00 96.62 87 SER A C 1
ATOM 700 O O . SER A 1 87 ? 3.818 -0.225 1.476 1.00 96.62 87 SER A O 1
ATOM 702 N N . TYR A 1 88 ? 4.004 1.922 2.072 1.00 96.75 88 TYR A N 1
ATOM 703 C CA . TYR A 1 88 ? 3.966 1.678 3.503 1.00 96.75 88 TYR A CA 1
ATOM 704 C C . TYR A 1 88 ? 3.076 2.711 4.163 1.00 96.75 88 TYR A C 1
ATOM 706 O O . TYR A 1 88 ? 2.815 3.789 3.613 1.00 96.75 88 TYR A O 1
ATOM 714 N N . GLY A 1 89 ? 2.620 2.396 5.363 1.00 97.12 89 GLY A N 1
ATOM 715 C CA . GLY A 1 89 ? 1.780 3.319 6.083 1.00 97.12 89 GLY A CA 1
ATOM 716 C C . GLY A 1 89 ? 1.267 2.785 7.394 1.00 97.12 89 GLY A C 1
ATOM 717 O O . GLY A 1 89 ? 1.705 1.753 7.907 1.00 97.12 89 GLY A O 1
ATOM 718 N N . PHE A 1 90 ? 0.328 3.545 7.927 1.00 97.06 90 PHE A N 1
ATOM 719 C CA . PHE A 1 90 ? -0.378 3.211 9.144 1.00 97.06 90 PHE A CA 1
ATOM 720 C C . PHE A 1 90 ? -1.845 3.589 9.004 1.00 97.06 90 PHE A C 1
ATOM 722 O O . PHE A 1 90 ? -2.186 4.481 8.230 1.00 97.06 90 PHE A O 1
ATOM 729 N N . GLY A 1 91 ? -2.706 2.926 9.760 1.00 96.00 91 GLY A N 1
ATOM 730 C CA . GLY A 1 91 ? -4.139 3.135 9.672 1.00 96.00 91 GLY A CA 1
ATOM 731 C C . GLY A 1 91 ? -4.870 2.869 10.974 1.00 96.00 91 GLY A C 1
ATOM 732 O O . GLY A 1 91 ? -4.302 2.367 11.948 1.00 96.00 91 GLY A O 1
ATOM 733 N N . LEU A 1 92 ? -6.142 3.245 10.966 1.00 94.88 92 LEU A N 1
ATOM 734 C CA . LEU A 1 92 ? -7.107 2.983 12.018 1.00 94.88 92 LEU A CA 1
ATOM 735 C C . LEU A 1 92 ? -8.306 2.259 11.415 1.00 94.88 92 LEU A C 1
ATOM 737 O O . LEU A 1 92 ? -8.940 2.763 10.490 1.00 94.88 92 LEU A O 1
ATOM 741 N N . GLU A 1 93 ? -8.633 1.111 11.993 1.00 93.31 93 GLU A N 1
ATOM 742 C CA . GLU A 1 93 ? -9.844 0.353 11.699 1.00 93.31 93 GLU A CA 1
ATOM 743 C C . GLU A 1 93 ? -10.762 0.439 12.920 1.00 93.31 93 GLU A C 1
ATOM 745 O O . GLU A 1 93 ? -10.330 0.195 14.051 1.00 93.31 93 GLU A O 1
ATOM 750 N N . PHE A 1 94 ? -12.024 0.813 12.722 1.00 92.44 94 PHE A N 1
ATOM 751 C CA . PHE A 1 94 ? -13.004 0.833 13.802 1.00 92.44 94 PHE A CA 1
ATOM 752 C C . PHE A 1 94 ? -14.420 0.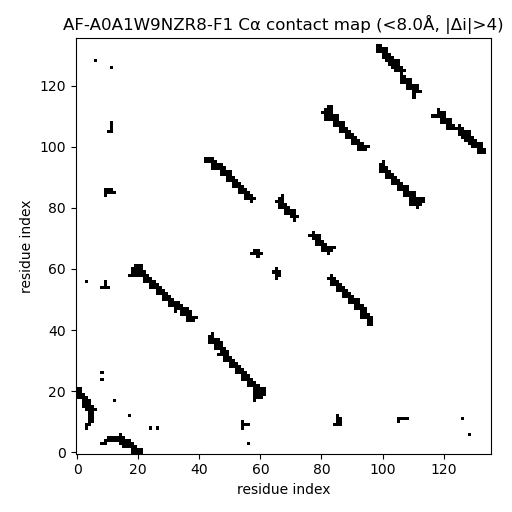573 13.312 1.00 92.44 94 PHE A C 1
ATOM 754 O O . PHE A 1 94 ? -14.806 0.961 12.213 1.00 92.44 94 PHE A O 1
ATOM 761 N N . PHE A 1 95 ? -15.226 -0.042 14.173 1.00 91.19 95 PHE A N 1
ATOM 762 C CA . PHE A 1 95 ? -16.653 -0.200 13.922 1.00 91.19 95 PHE A CA 1
ATOM 763 C C . PHE A 1 95 ? -17.429 1.017 14.412 1.00 91.19 95 PHE A C 1
ATOM 765 O O . PHE A 1 95 ? -17.258 1.456 15.551 1.00 91.19 95 PHE A O 1
ATOM 772 N N . PHE A 1 96 ? -18.322 1.524 13.568 1.00 90.12 96 PHE A N 1
ATOM 773 C CA . PHE A 1 96 ? -19.284 2.556 13.926 1.00 90.12 96 PHE A CA 1
ATOM 774 C C . PHE A 1 96 ? -20.638 2.252 13.282 1.00 90.12 96 PHE A C 1
ATOM 776 O O . PHE A 1 96 ? -20.722 2.002 12.083 1.00 90.12 96 PHE A O 1
ATOM 783 N N . LEU A 1 97 ? -21.703 2.238 14.093 1.00 87.81 97 LEU A N 1
ATOM 784 C CA . LEU A 1 97 ? -23.076 1.925 13.659 1.00 87.81 97 LEU A CA 1
ATOM 785 C C . LEU A 1 97 ? -23.205 0.597 12.884 1.00 87.81 97 LEU A C 1
ATOM 787 O O . LEU A 1 97 ? -24.015 0.478 11.970 1.00 87.81 97 LEU A O 1
ATOM 791 N N . GLY A 1 98 ? -22.395 -0.402 13.245 1.00 85.75 98 GLY A N 1
ATOM 792 C CA . GLY A 1 98 ? -22.384 -1.716 12.593 1.00 85.75 98 GLY A CA 1
ATOM 793 C C . GLY A 1 98 ? -21.564 -1.787 11.302 1.00 85.75 98 GLY A C 1
ATOM 794 O O . GLY A 1 98 ? -21.445 -2.869 10.732 1.00 85.75 98 GLY A O 1
ATOM 795 N N . PHE A 1 99 ? -20.957 -0.681 10.867 1.00 90.69 99 PHE A N 1
ATOM 796 C CA . PHE A 1 99 ? -20.085 -0.647 9.699 1.00 90.69 99 PHE A CA 1
ATOM 797 C C . PHE A 1 99 ? -18.609 -0.604 10.113 1.00 90.69 99 PHE A C 1
ATOM 799 O O . PHE A 1 99 ? -18.258 0.162 11.013 1.00 90.69 99 PHE A O 1
ATOM 806 N N . PRO A 1 100 ? -17.734 -1.387 9.464 1.00 91.81 100 PRO A N 1
ATOM 807 C CA . PRO A 1 100 ? -16.287 -1.237 9.574 1.00 91.81 100 PRO A CA 1
ATOM 808 C C . PRO A 1 100 ? -15.811 -0.035 8.748 1.00 91.81 100 PRO A C 1
ATOM 810 O O . PRO A 1 100 ? -16.055 0.052 7.540 1.00 91.81 100 PRO A O 1
ATOM 813 N N . LEU A 1 101 ? -15.142 0.900 9.413 1.00 93.19 101 LEU A N 1
ATOM 814 C CA . LEU A 1 101 ? -14.519 2.073 8.817 1.00 93.19 101 LEU A CA 1
ATOM 815 C C . LEU A 1 101 ? -13.004 1.914 8.867 1.00 93.19 101 LEU A C 1
ATOM 817 O O . LEU A 1 101 ? -12.446 1.510 9.887 1.00 93.19 101 LEU A O 1
ATOM 821 N N . HIS A 1 102 ? -12.356 2.316 7.780 1.00 94.06 102 HIS A N 1
ATOM 822 C CA . HIS A 1 102 ? -10.912 2.247 7.613 1.00 94.06 102 HIS A CA 1
ATOM 823 C C . HIS A 1 102 ? -10.375 3.618 7.233 1.00 94.06 102 HIS A C 1
ATOM 825 O O . HIS A 1 102 ? -10.885 4.270 6.315 1.00 94.06 102 HIS A O 1
ATOM 831 N N . LEU A 1 103 ? -9.343 4.055 7.944 1.00 95.06 103 LEU A N 1
ATOM 832 C CA . LEU A 1 103 ? -8.632 5.297 7.692 1.00 95.06 103 LEU A CA 1
ATOM 833 C C . LEU A 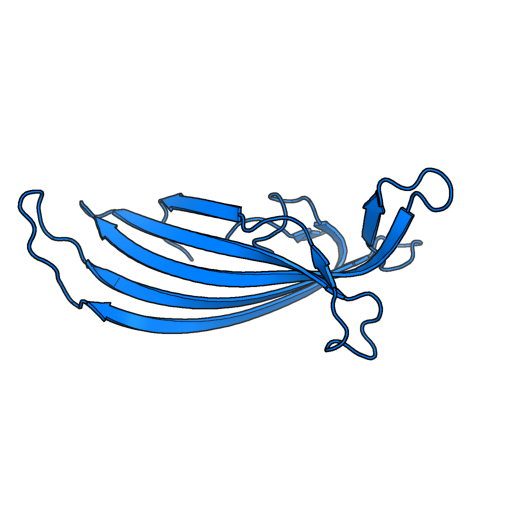1 103 ? -7.135 5.014 7.622 1.00 95.06 103 LEU A C 1
ATOM 835 O O . LEU A 1 103 ? -6.490 4.862 8.656 1.00 95.06 103 LEU A O 1
ATOM 839 N N . ASP A 1 104 ? -6.585 5.008 6.413 1.00 96.00 104 ASP A N 1
ATOM 840 C CA . ASP A 1 104 ? -5.184 4.688 6.155 1.00 96.00 104 ASP A CA 1
ATOM 841 C C . ASP A 1 104 ? -4.408 5.917 5.680 1.00 96.00 104 ASP A C 1
ATOM 843 O O . ASP A 1 104 ? -4.849 6.674 4.813 1.00 96.00 104 ASP A O 1
ATOM 847 N N . PHE A 1 105 ? -3.202 6.083 6.206 1.00 96.75 105 PHE A N 1
ATOM 848 C CA . PHE A 1 105 ? -2.214 7.049 5.752 1.00 96.75 105 PHE A CA 1
ATOM 849 C C . PHE A 1 105 ? -1.126 6.296 5.004 1.00 96.75 105 PHE A C 1
ATOM 851 O O . PHE A 1 105 ? -0.373 5.517 5.583 1.00 96.75 105 PHE A O 1
ATOM 858 N N . VAL A 1 106 ? -1.057 6.532 3.700 1.00 97.12 106 VAL A N 1
ATOM 859 C CA . VAL A 1 106 ? -0.274 5.736 2.759 1.00 97.12 106 VAL A CA 1
ATOM 860 C C . VAL A 1 106 ? 0.837 6.578 2.153 1.00 97.12 106 VAL A C 1
ATOM 862 O O . VAL A 1 106 ? 0.617 7.714 1.725 1.00 97.12 106 VAL A O 1
ATOM 865 N N . LYS A 1 107 ? 2.034 6.009 2.057 1.00 97.06 107 LYS A N 1
ATOM 866 C CA . LYS A 1 107 ? 3.163 6.591 1.343 1.00 97.06 107 LYS A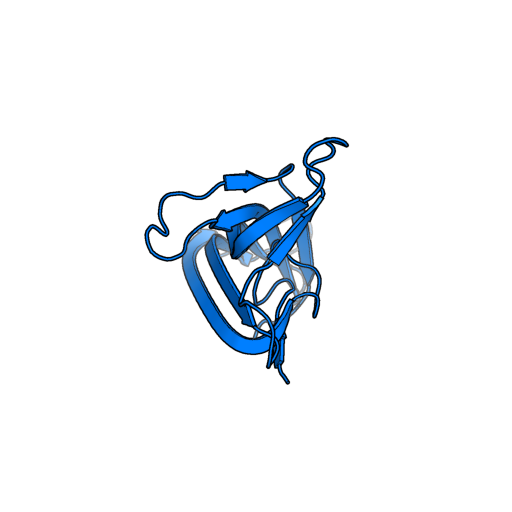 CA 1
ATOM 867 C C . LYS A 1 107 ? 3.641 5.638 0.255 1.00 97.06 107 LYS A C 1
ATOM 869 O O . LYS A 1 107 ? 3.870 4.461 0.510 1.00 97.06 107 LYS A O 1
ATOM 874 N N . ARG A 1 108 ? 3.792 6.150 -0.969 1.00 96.00 108 ARG A N 1
ATOM 875 C CA . ARG A 1 108 ? 4.266 5.371 -2.120 1.00 96.00 108 ARG A CA 1
ATOM 876 C C . ARG A 1 108 ? 5.764 5.110 -2.024 1.00 96.00 108 ARG A C 1
ATOM 878 O O . ARG A 1 108 ? 6.527 6.050 -1.790 1.00 96.00 108 ARG A O 1
ATOM 885 N N . ILE A 1 109 ? 6.159 3.873 -2.312 1.00 96.38 109 ILE A N 1
ATOM 886 C CA . ILE A 1 109 ? 7.555 3.489 -2.526 1.00 96.38 109 ILE A CA 1
ATOM 887 C C . ILE A 1 109 ? 7.754 2.902 -3.920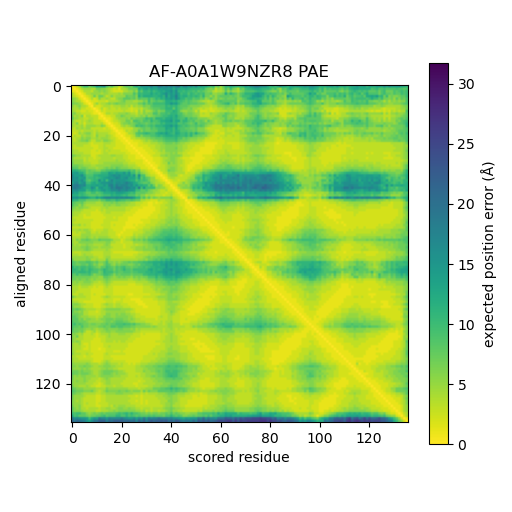 1.00 96.38 109 ILE A C 1
ATOM 889 O O . ILE A 1 109 ? 6.882 2.215 -4.451 1.00 96.38 109 ILE A O 1
ATOM 893 N N . GLU A 1 110 ? 8.902 3.192 -4.514 1.00 96.38 110 GLU A N 1
ATOM 894 C CA . GLU A 1 110 ? 9.353 2.654 -5.795 1.00 96.38 110 GLU A CA 1
ATOM 895 C C . GLU A 1 110 ? 10.700 1.974 -5.567 1.00 96.38 110 GLU A C 1
ATOM 897 O O . GLU A 1 110 ? 11.631 2.618 -5.085 1.00 96.38 110 GLU A O 1
ATOM 902 N N . VAL A 1 111 ? 10.802 0.688 -5.897 1.00 97.06 111 VAL A N 1
ATOM 903 C CA . VAL A 1 111 ? 12.047 -0.087 -5.800 1.00 97.06 111 VAL A CA 1
ATOM 904 C C . VAL A 1 111 ? 12.684 -0.112 -7.190 1.00 97.06 111 VAL A C 1
ATOM 906 O O . VAL A 1 111 ? 12.118 -0.759 -8.078 1.00 97.06 111 VAL A O 1
ATOM 909 N N . PRO A 1 112 ? 13.803 0.602 -7.426 1.00 96.00 112 PRO A N 1
ATOM 910 C CA . PRO A 1 112 ? 14.419 0.685 -8.746 1.00 96.00 112 PRO A CA 1
ATOM 911 C C . PRO A 1 112 ? 14.950 -0.662 -9.234 1.00 96.00 112 PRO A C 1
ATOM 913 O O . PRO A 1 112 ? 14.664 -1.032 -10.368 1.00 96.00 112 PRO A O 1
ATOM 916 N N . ASP A 1 113 ? 15.654 -1.392 -8.365 1.00 94.88 113 ASP A N 1
ATOM 917 C CA . ASP A 1 113 ? 16.237 -2.708 -8.640 1.00 94.88 113 ASP A CA 1
ATOM 918 C C . ASP A 1 113 ? 15.849 -3.690 -7.533 1.00 94.88 113 ASP A C 1
ATOM 920 O O . ASP A 1 113 ? 16.170 -3.508 -6.356 1.00 94.88 113 ASP A O 1
ATOM 924 N N . LEU A 1 114 ? 15.162 -4.764 -7.917 1.00 91.62 114 LEU A N 1
ATOM 925 C CA . LEU A 1 114 ? 14.698 -5.775 -6.972 1.00 91.62 114 LEU A CA 1
ATOM 926 C C . LEU A 1 114 ? 15.839 -6.602 -6.352 1.00 91.62 114 LEU A C 1
ATOM 928 O O . LEU A 1 114 ? 15.627 -7.265 -5.338 1.00 91.62 114 LEU A O 1
ATOM 932 N N . SER A 1 115 ? 17.037 -6.569 -6.941 1.00 93.56 115 SER A N 1
ATOM 933 C CA . SER A 1 115 ? 18.236 -7.227 -6.405 1.00 93.56 115 SER A CA 1
ATOM 934 C C . SER A 1 115 ? 18.691 -6.601 -5.082 1.00 93.56 115 SER A C 1
ATOM 936 O O . SER A 1 115 ? 19.343 -7.267 -4.279 1.00 93.56 115 SER A O 1
ATOM 938 N N . ASN A 1 116 ? 18.314 -5.342 -4.832 1.00 93.94 116 ASN A N 1
ATOM 939 C CA . ASN A 1 116 ? 18.534 -4.639 -3.575 1.00 93.94 116 ASN A CA 1
ATOM 940 C C . ASN A 1 116 ? 17.232 -3.960 -3.099 1.00 93.94 116 ASN A C 1
ATOM 942 O O . ASN A 1 116 ? 17.088 -2.743 -3.202 1.00 93.94 116 ASN A O 1
ATOM 946 N N . PRO A 1 117 ? 16.269 -4.720 -2.545 1.00 88.75 117 PRO A N 1
ATOM 947 C CA . PRO A 1 117 ? 14.922 -4.217 -2.264 1.00 88.75 117 PRO A CA 1
ATOM 948 C C . PRO A 1 117 ? 14.864 -3.158 -1.151 1.00 88.75 117 PRO A C 1
ATOM 950 O O . PRO A 1 117 ? 13.837 -2.505 -0.976 1.00 88.75 117 PRO A O 1
ATOM 953 N N . PHE A 1 118 ? 15.948 -2.994 -0.387 1.00 91.88 118 PHE A N 1
ATOM 954 C CA . PHE A 1 118 ? 16.062 -1.975 0.657 1.00 91.88 118 PHE A CA 1
ATOM 955 C C . PHE A 1 118 ? 16.480 -0.605 0.113 1.00 91.88 118 PHE A C 1
ATOM 957 O O . PHE A 1 118 ? 16.306 0.393 0.809 1.00 91.88 118 PHE A O 1
ATOM 964 N N . ASP A 1 119 ? 16.992 -0.540 -1.117 1.00 95.06 119 ASP A N 1
ATOM 965 C CA . ASP A 1 119 ? 17.217 0.715 -1.827 1.00 95.06 119 ASP A CA 1
ATOM 966 C C . ASP A 1 119 ? 15.928 1.115 -2.551 1.00 95.06 119 ASP A C 1
ATOM 968 O O . ASP A 1 119 ? 15.667 0.725 -3.689 1.00 95.06 119 ASP A O 1
ATOM 972 N N . PHE A 1 120 ? 15.059 1.835 -1.841 1.00 95.19 120 PHE A N 1
ATOM 973 C CA . PHE A 1 120 ? 13.769 2.270 -2.362 1.00 95.19 120 PHE A CA 1
ATOM 974 C C . PHE A 1 120 ? 13.596 3.782 -2.257 1.00 95.19 120 PHE A C 1
ATOM 976 O O . PHE A 1 120 ? 14.002 4.437 -1.297 1.00 95.19 120 PHE A O 1
ATOM 983 N N . ASN A 1 121 ? 12.895 4.339 -3.239 1.00 95.69 121 ASN A N 1
ATOM 984 C CA . ASN A 1 121 ? 12.548 5.747 -3.280 1.00 95.69 121 ASN A CA 1
ATOM 985 C C . ASN A 1 121 ? 11.154 5.970 -2.713 1.00 95.69 121 ASN A C 1
ATOM 987 O O . ASN A 1 121 ? 10.195 5.305 -3.099 1.00 95.69 121 ASN A O 1
ATOM 991 N N . THR A 1 122 ? 11.019 6.966 -1.846 1.00 94.81 122 THR A N 1
ATOM 992 C CA . THR A 1 122 ? 9.725 7.382 -1.307 1.00 94.81 122 THR A CA 1
ATOM 993 C C . THR A 1 122 ? 9.177 8.554 -2.117 1.00 94.81 122 THR A C 1
ATOM 995 O O . THR A 1 122 ? 9.799 9.614 -2.179 1.00 94.81 122 THR A O 1
ATOM 998 N N . ILE A 1 123 ? 8.002 8.392 -2.729 1.00 93.81 123 ILE A N 1
ATOM 999 C CA . ILE A 1 123 ? 7.485 9.328 -3.738 1.00 93.81 123 ILE A CA 1
ATOM 1000 C C . ILE A 1 123 ? 6.220 10.045 -3.263 1.00 93.81 123 ILE A C 1
ATOM 1002 O O . ILE A 1 123 ? 5.327 9.458 -2.654 1.00 93.81 123 ILE A O 1
ATOM 1006 N N . GLY A 1 124 ? 6.119 11.332 -3.604 1.00 90.44 124 GLY A N 1
ATOM 1007 C CA . GLY A 1 124 ? 4.910 12.132 -3.408 1.00 90.44 124 GLY A CA 1
ATOM 1008 C C . GLY A 1 124 ? 4.627 12.492 -1.948 1.00 90.44 124 GLY A C 1
ATOM 1009 O O . GLY A 1 124 ? 5.482 12.381 -1.070 1.00 90.44 124 GLY A O 1
ATOM 1010 N N . LYS A 1 125 ? 3.414 12.978 -1.675 1.00 94.38 125 LYS A N 1
ATOM 1011 C CA . LYS A 1 125 ? 2.927 13.281 -0.317 1.00 94.38 125 LYS A CA 1
ATOM 1012 C C . LYS A 1 125 ? 2.244 12.051 0.291 1.00 94.38 125 LYS A C 1
ATOM 1014 O O . LYS A 1 125 ? 1.981 11.080 -0.409 1.00 94.38 125 LYS A O 1
ATOM 1019 N N . TRP A 1 126 ? 1.987 12.097 1.594 1.00 95.56 126 TRP A N 1
ATOM 1020 C CA . TRP A 1 126 ? 1.104 11.121 2.233 1.00 95.56 126 TRP A CA 1
ATOM 1021 C C . TRP A 1 126 ? -0.296 11.205 1.618 1.00 95.56 126 TRP A C 1
ATOM 1023 O O . TRP A 1 126 ? -0.796 12.303 1.366 1.00 95.56 126 TRP A O 1
ATOM 1033 N N . GLN A 1 127 ? -0.900 10.052 1.359 1.00 94.56 127 GLN A N 1
ATOM 1034 C CA . GLN A 1 127 ? -2.259 9.915 0.854 1.00 94.56 127 GLN A CA 1
ATOM 1035 C C . GLN A 1 127 ? -3.150 9.411 1.983 1.00 94.56 127 GLN A C 1
ATOM 1037 O O . GLN A 1 127 ? -2.852 8.385 2.586 1.00 94.56 127 GLN A O 1
ATOM 1042 N N . THR A 1 128 ? -4.246 10.111 2.250 1.00 94.88 128 THR A N 1
ATOM 1043 C CA . THR A 1 128 ? -5.274 9.633 3.176 1.00 94.88 128 THR A CA 1
ATOM 1044 C C . THR A 1 128 ? -6.298 8.832 2.391 1.00 94.88 128 THR A C 1
ATOM 1046 O O . THR A 1 128 ? -6.903 9.348 1.450 1.00 94.88 128 THR A O 1
ATOM 1049 N N . LYS A 1 129 ? -6.496 7.575 2.771 1.00 92.81 129 LYS A N 1
ATOM 1050 C CA . LYS A 1 129 ? -7.513 6.697 2.209 1.0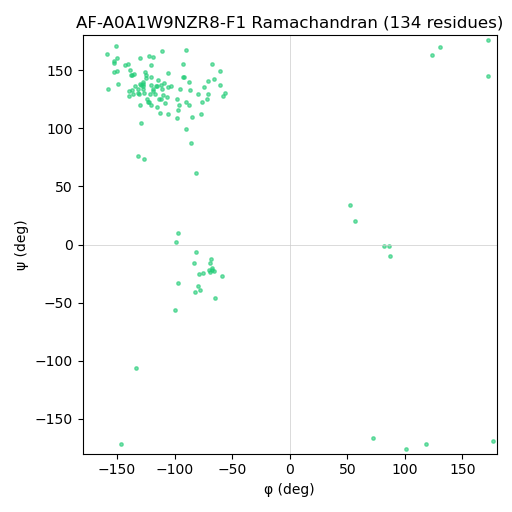0 92.81 129 LYS A CA 1
ATOM 1051 C C . LYS A 1 129 ? -8.568 6.422 3.259 1.00 92.81 129 LYS A C 1
ATOM 1053 O O . LYS A 1 129 ? -8.261 5.962 4.350 1.00 92.81 129 LYS A O 1
ATOM 1058 N N . PHE A 1 130 ? -9.809 6.706 2.900 1.00 92.75 130 PHE A N 1
ATOM 1059 C CA . PHE A 1 130 ? -10.966 6.380 3.711 1.00 92.75 130 PHE A CA 1
ATOM 1060 C C . PHE A 1 130 ? -11.854 5.427 2.929 1.00 92.75 130 PHE A C 1
ATOM 1062 O O . PHE A 1 130 ? -12.129 5.671 1.751 1.00 92.75 130 PHE A O 1
ATOM 1069 N N . TRP A 1 131 ? -12.289 4.353 3.574 1.00 90.25 131 TRP A N 1
ATOM 1070 C CA . TRP A 1 131 ? -13.232 3.425 2.975 1.00 90.25 131 TRP A CA 1
ATOM 1071 C C . TRP A 1 131 ? -14.067 2.714 4.039 1.00 90.25 131 TRP A C 1
ATOM 1073 O O . TRP A 1 131 ? -13.690 2.619 5.206 1.00 90.25 131 TRP A O 1
ATOM 1083 N N . VAL A 1 132 ? -15.244 2.259 3.615 1.00 91.00 132 VAL A N 1
ATOM 1084 C CA . VAL A 1 132 ? -16.209 1.542 4.449 1.00 91.00 132 VAL A CA 1
ATOM 1085 C C . VAL A 1 132 ? -16.448 0.199 3.788 1.00 91.00 132 VAL A C 1
ATOM 1087 O O . VAL A 1 132 ? -16.823 0.153 2.616 1.00 91.00 132 VAL A O 1
ATOM 1090 N N . GLY A 1 133 ? -16.207 -0.888 4.510 1.00 86.31 133 GLY A N 1
ATOM 1091 C CA . GLY A 1 133 ? -16.325 -2.213 3.921 1.00 86.31 133 GLY A CA 1
ATOM 1092 C C . GLY A 1 133 ? -15.825 -3.323 4.825 1.00 86.31 133 GLY A C 1
ATOM 1093 O O . GLY A 1 133 ? -14.868 -3.161 5.584 1.00 86.31 133 GLY A O 1
ATOM 1094 N N . PHE A 1 134 ? -16.510 -4.456 4.738 1.00 79.00 134 PHE A N 1
ATOM 1095 C CA . PHE A 1 134 ? -16.054 -5.700 5.333 1.00 79.00 134 PHE A CA 1
ATOM 1096 C C . PHE A 1 134 ? -14.969 -6.255 4.417 1.00 79.00 134 PHE A C 1
ATOM 1098 O O . PHE A 1 134 ? -15.254 -6.587 3.267 1.00 79.00 134 PHE A O 1
ATOM 1105 N N . ASP A 1 135 ? -13.733 -6.267 4.901 1.00 63.59 135 ASP A N 1
ATOM 1106 C CA . ASP A 1 135 ? -12.623 -6.867 4.169 1.00 63.59 135 ASP A CA 1
ATOM 1107 C C . ASP A 1 135 ? -12.775 -8.399 4.175 1.00 63.59 135 ASP A C 1
ATOM 1109 O O . ASP A 1 135 ? -13.187 -8.967 5.194 1.00 63.59 135 ASP A O 1
ATOM 1113 N N . PHE A 1 136 ? -12.468 -9.055 3.052 1.00 41.94 136 PHE A N 1
ATOM 1114 C CA . PHE A 1 136 ? -12.376 -10.514 2.912 1.00 41.94 136 PHE A CA 1
ATOM 1115 C C . PHE A 1 136 ? -11.141 -10.908 2.105 1.00 41.94 136 PHE A C 1
ATOM 1117 O O . PHE A 1 136 ? -10.832 -10.214 1.107 1.00 41.94 136 PHE A O 1
#

Secondary structure (DSSP, 8-state):
-EEE-STTS-TTS-TT-EEESEEEEEEEEEEEEEES-EEETTEEEEEEEEEEEEEEEEEE-TTS-S-EEEE-S-SSS-EEEESEEEEEEEEEEEEETTEEEEEEEEEEEEES-TTSTT--EEEEEEEEEEEE----

Foldseek 3Di:
DDFDDDDVFAPVGDGRPADAPDKDKDKDKDKDFDAAWDQDPQGIKDSKIKMWMKMKMWHHYPPDPRWDWDQPPDPVCGIQIANMKHKTWMWMWMDDPNWIKIWIWIWIWTHRDPVCRVPIDTDDHTDIDIDIDDDD

Solvent-accessible surface area (backbone atoms only — not comparable to full-atom values): 7455 Å² total; per-residue (Å²): 119,52,66,42,31,18,85,91,52,26,58,61,39,55,67,59,68,43,58,20,67,47,70,53,75,50,76,49,74,52,76,45,86,72,42,74,69,43,88,49,100,92,42,64,38,39,50,29,31,38,36,40,40,40,23,40,35,35,44,17,44,87,96,51,73,51,54,46,78,45,78,64,82,38,89,89,60,41,68,44,71,23,32,32,47,20,18,37,38,41,33,42,38,30,29,47,91,91,40,43,36,38,43,35,42,35,33,30,33,38,20,50,46,74,93,46,64,85,57,56,47,79,48,88,67,79,40,81,46,75,52,75,58,86,87,130

Nearest PDB structures (foldseek):
  5oyk-assembly1_A  TM=4.778E-01  e=9.371E+00  Vibrio cholerae
  5elu-assembly1_A  TM=3.712E-01  e=4.982E+00  synthetic construct
  6i97-assembly1_B  TM=2.041E-01  e=4.484E+00  Pseudomonas aeruginosa
  8b6w-assembly1_A  TM=1.556E-01  e=5.834E+00  Pseudomonas monteilii